Protein AF-A0A416WTT5-F1 (afdb_monomer_lite)

Foldseek 3Di:
DPVVVQQVVLLVQLVVLLVQLVVLQVVLVVCVVVVVNVSSVVSPVSSVVSNVVSVCSNPPCVVVVVVVVVVVVVVVD

Secondary structure (DSSP, 8-state):
--THHHHHHHHHHHHHHHHHHHHHHHHHHHHHHTT-HHHHHHHHHHHHHHHHHHHHHT-TTHHHHHHHHHHHHHH--

Radius of gyration: 16.69 Å; chains: 1; bounding box: 44×26×40 Å

Structure (mmCIF, N/CA/C/O backbone):
data_AF-A0A416WTT5-F1
#
_entry.id   AF-A0A416WTT5-F1
#
loop_
_atom_site.group_PDB
_atom_site.id
_atom_site.type_symbol
_atom_site.label_atom_id
_atom_site.label_alt_id
_atom_site.label_comp_id
_atom_site.label_asym_id
_atom_site.label_entity_id
_atom_site.label_seq_id
_atom_site.pdbx_PDB_ins_code
_atom_site.Cartn_x
_atom_site.Cartn_y
_atom_site.Cartn_z
_atom_site.occupancy
_atom_site.B_iso_or_equiv
_atom_site.auth_seq_id
_atom_site.auth_comp_id
_atom_site.auth_asym_id
_atom_site.auth_atom_id
_atom_site.pdbx_PDB_model_num
ATOM 1 N N . MET A 1 1 ? 24.115 -9.084 -27.822 1.00 40.41 1 MET A N 1
ATOM 2 C CA . MET A 1 1 ? 22.687 -9.459 -27.913 1.00 40.41 1 MET A CA 1
ATOM 3 C C . MET A 1 1 ? 22.117 -9.661 -26.503 1.00 40.41 1 MET A C 1
ATOM 5 O O . MET A 1 1 ? 21.679 -10.753 -26.186 1.00 40.41 1 MET A O 1
ATOM 9 N N . GLU A 1 2 ? 22.136 -8.637 -25.638 1.00 54.44 2 GLU A N 1
ATOM 10 C CA . GLU A 1 2 ? 21.726 -8.788 -24.217 1.00 54.44 2 GLU A CA 1
ATOM 11 C C . GLU A 1 2 ? 20.722 -7.725 -23.730 1.00 54.44 2 GLU A C 1
ATOM 13 O O . GLU A 1 2 ? 20.091 -7.903 -22.694 1.00 54.44 2 GLU A O 1
ATOM 18 N N . GLN A 1 3 ? 20.504 -6.640 -24.483 1.00 51.34 3 GLN A N 1
ATOM 19 C CA . GLN A 1 3 ? 19.605 -5.551 -24.069 1.00 51.34 3 GLN A CA 1
ATOM 20 C C . GLN A 1 3 ? 18.113 -5.915 -24.139 1.00 51.34 3 GLN A C 1
ATOM 22 O O . GLN A 1 3 ? 17.332 -5.381 -23.359 1.00 51.34 3 GLN A O 1
ATOM 27 N N . HIS A 1 4 ? 17.719 -6.863 -24.998 1.00 50.91 4 HIS A N 1
ATOM 28 C CA . HIS A 1 4 ? 16.310 -7.246 -25.160 1.00 50.91 4 HIS A CA 1
ATOM 29 C C . HIS A 1 4 ? 15.702 -7.904 -23.904 1.00 50.91 4 HIS A C 1
ATOM 31 O O . HIS A 1 4 ? 14.510 -7.767 -23.681 1.00 50.91 4 HIS A O 1
A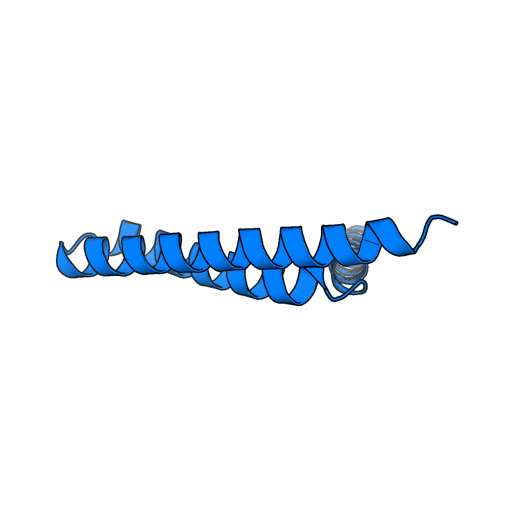TOM 37 N N . ASN A 1 5 ? 16.506 -8.548 -23.045 1.00 61.28 5 ASN A N 1
ATOM 38 C CA . ASN A 1 5 ? 16.011 -9.218 -21.830 1.00 61.28 5 ASN A CA 1
ATOM 39 C C . ASN A 1 5 ? 15.775 -8.266 -20.644 1.00 61.28 5 ASN A C 1
ATOM 41 O O . ASN A 1 5 ? 15.009 -8.579 -19.736 1.00 61.28 5 ASN A O 1
ATOM 45 N N . ASN A 1 6 ? 16.463 -7.122 -20.602 1.00 68.56 6 ASN A N 1
ATOM 46 C CA . ASN A 1 6 ? 16.461 -6.257 -19.419 1.00 68.56 6 ASN A CA 1
ATOM 47 C C . ASN A 1 6 ? 15.197 -5.386 -19.355 1.00 68.56 6 ASN A C 1
ATOM 49 O O . ASN A 1 6 ? 14.597 -5.228 -18.293 1.00 68.56 6 ASN A O 1
ATOM 53 N N . ASP A 1 7 ? 14.748 -4.873 -20.500 1.00 75.75 7 ASP A N 1
ATOM 54 C CA . ASP A 1 7 ? 13.553 -4.028 -20.560 1.00 75.75 7 ASP A CA 1
ATOM 55 C C . ASP A 1 7 ? 12.263 -4.811 -20.293 1.00 75.75 7 ASP A C 1
ATOM 57 O O . ASP A 1 7 ? 11.361 -4.296 -19.628 1.00 75.75 7 ASP A O 1
ATOM 61 N N . ASP A 1 8 ? 12.190 -6.066 -20.737 1.00 78.94 8 ASP A N 1
ATOM 62 C CA . ASP A 1 8 ? 11.057 -6.945 -20.440 1.00 78.94 8 ASP A CA 1
ATOM 63 C C . ASP A 1 8 ? 11.015 -7.297 -18.945 1.00 78.94 8 ASP A C 1
ATOM 65 O O . ASP A 1 8 ? 9.976 -7.141 -18.302 1.00 78.94 8 ASP A O 1
ATOM 69 N N . MET A 1 9 ? 12.167 -7.596 -18.336 1.00 80.56 9 MET A N 1
ATOM 70 C CA . MET A 1 9 ? 12.277 -7.813 -16.889 1.00 80.56 9 MET A CA 1
ATOM 71 C C . MET A 1 9 ? 11.889 -6.564 -16.069 1.00 80.56 9 MET A C 1
ATOM 73 O O . MET A 1 9 ? 11.205 -6.673 -15.047 1.00 80.56 9 MET A O 1
ATOM 77 N N . LYS A 1 10 ? 12.282 -5.355 -16.500 1.00 81.56 10 LYS A N 1
ATOM 78 C CA . LYS A 1 10 ? 11.877 -4.093 -15.847 1.00 81.56 10 LYS A CA 1
ATOM 79 C C . LYS A 1 10 ? 10.362 -3.882 -15.917 1.00 81.56 10 LYS A C 1
ATOM 81 O O . LYS A 1 10 ? 9.763 -3.450 -14.929 1.00 81.56 10 LYS A O 1
ATOM 86 N N . LYS A 1 11 ? 9.733 -4.194 -17.057 1.00 85.25 11 LYS A N 1
ATOM 87 C CA . LYS A 1 11 ? 8.273 -4.111 -17.228 1.00 85.25 11 LYS A CA 1
ATOM 88 C C . LYS A 1 11 ? 7.544 -5.107 -16.336 1.00 85.25 11 LYS A C 1
ATOM 90 O O . LYS A 1 11 ? 6.605 -4.706 -15.651 1.00 85.25 11 LYS A O 1
ATOM 95 N N . GLU A 1 12 ? 7.988 -6.359 -16.292 1.00 87.81 12 GLU A N 1
ATOM 96 C CA . GLU A 1 12 ? 7.416 -7.383 -15.409 1.00 87.81 12 GLU A CA 1
ATOM 97 C C . GLU A 1 12 ? 7.523 -6.975 -13.935 1.00 87.81 12 GLU A C 1
ATOM 99 O O . GLU A 1 12 ? 6.542 -7.033 -13.190 1.00 87.81 12 GLU A O 1
ATOM 104 N N . LEU A 1 13 ? 8.684 -6.461 -13.515 1.00 84.94 13 LEU A N 1
ATOM 105 C CA . LEU A 1 13 ? 8.883 -5.973 -12.152 1.00 84.94 13 LEU A CA 1
ATOM 106 C C . LEU A 1 13 ? 7.967 -4.785 -11.821 1.00 84.94 13 LEU A C 1
ATOM 108 O O . LEU A 1 13 ? 7.409 -4.719 -10.721 1.00 84.94 13 LEU A O 1
ATOM 112 N N . ALA A 1 14 ? 7.805 -3.841 -12.751 1.00 88.12 14 ALA A N 1
ATOM 113 C CA . ALA A 1 14 ? 6.899 -2.709 -12.581 1.00 88.12 14 ALA A CA 1
ATOM 114 C C . ALA A 1 14 ? 5.438 -3.173 -12.461 1.00 88.12 14 ALA A C 1
ATOM 116 O O . ALA A 1 14 ? 4.725 -2.724 -11.561 1.00 88.12 14 ALA A O 1
ATOM 117 N N . GLN A 1 15 ? 5.006 -4.115 -13.305 1.00 90.69 15 GLN A N 1
ATOM 118 C CA . GLN A 1 15 ? 3.666 -4.703 -13.248 1.00 90.69 15 GLN A CA 1
ATOM 119 C C . GLN A 1 15 ? 3.420 -5.418 -11.917 1.00 90.69 15 GLN A C 1
ATOM 121 O O . GLN A 1 15 ? 2.432 -5.126 -11.245 1.00 90.69 15 GLN A O 1
ATOM 126 N N . TYR A 1 16 ? 4.349 -6.270 -11.478 1.00 91.50 16 TYR A N 1
ATOM 127 C CA . TYR A 1 16 ? 4.254 -6.964 -10.193 1.00 91.50 16 TYR A CA 1
ATOM 128 C C . TYR A 1 16 ? 4.124 -5.989 -9.010 1.00 91.50 16 TYR A C 1
ATOM 130 O O . TYR A 1 16 ? 3.270 -6.158 -8.132 1.00 91.50 16 TYR A O 1
ATOM 138 N N . ARG A 1 17 ? 4.936 -4.923 -8.989 1.00 90.31 17 ARG A N 1
ATOM 139 C CA . ARG A 1 17 ? 4.864 -3.884 -7.947 1.00 90.31 17 ARG A CA 1
ATOM 140 C C . ARG A 1 17 ? 3.527 -3.147 -7.966 1.00 90.31 17 ARG A C 1
ATOM 142 O O . ARG A 1 17 ? 2.997 -2.851 -6.896 1.00 90.31 17 ARG A O 1
ATOM 149 N N . MET A 1 18 ? 2.986 -2.876 -9.153 1.00 94.25 18 MET A N 1
ATOM 150 C CA . MET A 1 18 ? 1.698 -2.205 -9.311 1.00 94.25 18 MET A CA 1
ATOM 151 C C . MET A 1 18 ? 0.529 -3.086 -8.859 1.00 94.25 18 MET A C 1
ATOM 153 O O . MET A 1 18 ? -0.354 -2.602 -8.155 1.00 94.25 18 MET A O 1
ATOM 157 N N . GLU A 1 19 ? 0.536 -4.379 -9.188 1.00 96.81 19 GLU A N 1
ATOM 158 C CA . GLU A 1 19 ? -0.467 -5.321 -8.675 1.00 96.81 19 GLU A CA 1
ATOM 159 C C . GLU A 1 19 ? -0.392 -5.435 -7.151 1.00 96.81 19 GLU A C 1
ATOM 161 O O . GLU A 1 19 ? -1.404 -5.293 -6.467 1.00 96.81 19 GLU A O 1
ATOM 166 N N . THR A 1 20 ? 0.817 -5.527 -6.591 1.00 95.12 20 THR A N 1
ATOM 167 C CA . THR A 1 20 ? 0.977 -5.543 -5.130 1.00 95.12 20 THR A CA 1
ATOM 168 C C . THR A 1 20 ? 0.465 -4.250 -4.478 1.00 95.12 20 THR A C 1
ATOM 170 O O . THR A 1 20 ? -0.138 -4.286 -3.407 1.00 95.12 20 THR A O 1
ATOM 173 N N . ALA A 1 21 ? 0.663 -3.091 -5.118 1.00 97.31 21 ALA A N 1
ATOM 174 C CA . ALA A 1 21 ? 0.129 -1.818 -4.635 1.00 97.31 21 ALA A CA 1
ATOM 175 C C . ALA A 1 21 ? -1.411 -1.798 -4.623 1.00 97.31 21 ALA A C 1
ATOM 177 O O . ALA A 1 21 ? -2.017 -1.272 -3.688 1.00 97.31 21 ALA A O 1
ATOM 178 N N . LYS A 1 22 ? -2.056 -2.398 -5.633 1.00 98.12 22 LYS A N 1
ATOM 179 C CA . LYS A 1 22 ? -3.520 -2.548 -5.678 1.00 98.12 22 LYS A CA 1
ATOM 180 C C . LYS A 1 22 ? -4.032 -3.471 -4.571 1.00 98.12 22 LYS A C 1
ATOM 182 O O . LYS A 1 22 ? -5.085 -3.189 -3.997 1.00 98.12 22 LYS A O 1
ATOM 187 N N . ASP A 1 23 ? -3.302 -4.536 -4.251 1.00 98.25 23 ASP A N 1
ATOM 188 C CA . ASP A 1 23 ? -3.638 -5.446 -3.150 1.00 98.25 23 ASP A CA 1
ATOM 189 C C . ASP A 1 23 ? -3.538 -4.758 -1.789 1.00 98.25 23 ASP A C 1
ATOM 191 O O . ASP A 1 23 ? -4.473 -4.838 -0.989 1.00 98.25 23 ASP A O 1
ATOM 195 N N . A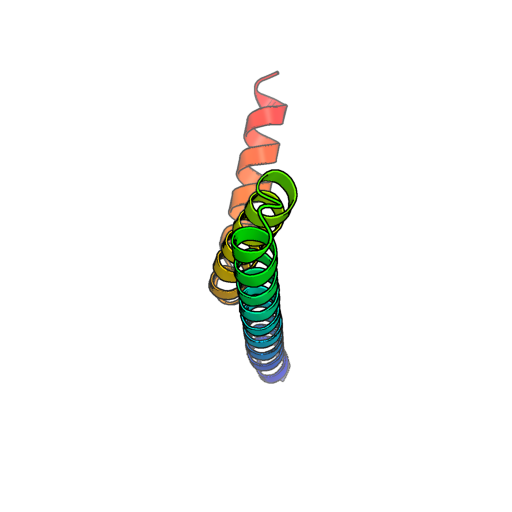SP A 1 24 ? -2.462 -4.004 -1.554 1.00 97.81 24 ASP A N 1
ATOM 196 C CA . ASP A 1 24 ? -2.305 -3.204 -0.338 1.00 97.81 24 ASP A CA 1
ATOM 197 C C . ASP A 1 24 ? -3.414 -2.142 -0.217 1.00 97.81 24 ASP A C 1
ATOM 199 O O . ASP A 1 24 ? -3.964 -1.953 0.868 1.00 97.81 24 ASP A O 1
ATOM 203 N N . LEU A 1 25 ? -3.822 -1.503 -1.322 1.00 98.50 25 LEU A N 1
ATOM 204 C CA . LEU A 1 25 ? -4.941 -0.555 -1.323 1.00 98.50 25 LEU A CA 1
ATOM 205 C C . LEU A 1 25 ? -6.282 -1.236 -1.011 1.00 98.50 25 LEU A C 1
ATOM 207 O O . LEU A 1 25 ? -7.093 -0.683 -0.266 1.00 98.50 25 LEU A O 1
ATOM 211 N N . ARG A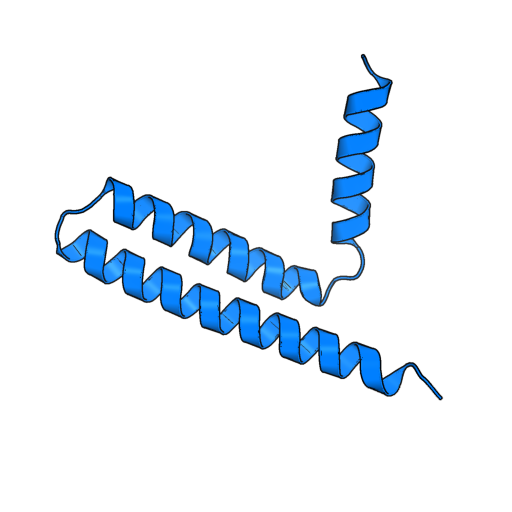 1 26 ? -6.533 -2.431 -1.561 1.00 98.69 26 ARG A N 1
ATOM 212 C CA . ARG A 1 26 ? -7.724 -3.225 -1.216 1.00 98.69 26 ARG A CA 1
ATOM 213 C C . ARG A 1 26 ? -7.738 -3.574 0.269 1.00 98.69 26 ARG A C 1
ATOM 215 O O . ARG A 1 26 ? -8.755 -3.359 0.923 1.00 98.69 26 ARG A O 1
ATOM 222 N N . ALA A 1 27 ? -6.613 -4.037 0.811 1.00 98.44 27 ALA A N 1
ATOM 223 C CA . ALA A 1 27 ? -6.483 -4.331 2.235 1.00 98.44 27 ALA A CA 1
ATOM 224 C C . ALA A 1 27 ? -6.699 -3.080 3.103 1.00 98.44 27 ALA A C 1
ATOM 226 O O . ALA A 1 27 ? -7.402 -3.150 4.107 1.00 98.44 27 ALA A O 1
ATOM 227 N N . ALA A 1 28 ? -6.153 -1.929 2.698 1.00 98.69 28 ALA A N 1
ATOM 228 C CA . ALA A 1 28 ? -6.343 -0.662 3.401 1.00 98.69 28 ALA A CA 1
ATOM 229 C C . ALA A 1 28 ? -7.823 -0.266 3.492 1.00 98.69 28 ALA A C 1
ATOM 231 O O . ALA A 1 28 ? -8.265 0.156 4.556 1.00 98.69 28 ALA A O 1
ATOM 232 N N . LYS A 1 29 ? -8.593 -0.445 2.409 1.00 98.69 29 LYS A N 1
ATOM 233 C CA . LYS A 1 29 ? -10.040 -0.174 2.389 1.00 98.69 29 LYS A CA 1
ATOM 234 C C . LYS A 1 29 ? -10.811 -1.095 3.335 1.00 98.69 29 LYS A C 1
ATOM 236 O O . LYS A 1 29 ? -11.587 -0.605 4.139 1.00 98.69 29 LYS A O 1
ATOM 241 N N . ILE A 1 30 ? -10.527 -2.399 3.310 1.00 98.75 30 ILE A N 1
ATOM 242 C CA . ILE A 1 30 ? -11.165 -3.368 4.219 1.00 98.75 30 ILE A CA 1
ATOM 243 C C . ILE A 1 30 ? -10.881 -3.015 5.686 1.00 98.75 30 ILE A C 1
ATOM 245 O O . ILE A 1 30 ? -11.782 -3.034 6.518 1.00 98.75 30 ILE A O 1
ATOM 249 N N . LEU A 1 31 ? -9.631 -2.671 6.010 1.00 98.62 31 LEU A N 1
ATOM 250 C CA . LEU A 1 31 ? -9.240 -2.277 7.366 1.00 98.62 31 LEU A CA 1
ATOM 251 C C . LEU A 1 31 ? -9.886 -0.954 7.788 1.00 98.62 31 LEU A C 1
ATOM 253 O O . LEU A 1 31 ? -10.255 -0.801 8.949 1.00 98.62 31 LEU A O 1
ATOM 257 N N . LEU A 1 32 ? -10.030 -0.009 6.857 1.00 98.38 32 LEU A N 1
ATOM 258 C CA . LEU A 1 32 ? -10.717 1.253 7.105 1.00 98.38 32 LEU A CA 1
ATOM 259 C C . LEU A 1 32 ? -12.192 1.015 7.447 1.00 98.38 32 LEU A C 1
ATOM 261 O O . LEU A 1 32 ? -12.663 1.536 8.455 1.00 98.38 32 LEU A O 1
ATOM 265 N N . ASP A 1 33 ? -12.881 0.189 6.658 1.00 98.44 33 ASP A N 1
ATOM 266 C CA . ASP A 1 33 ? -14.288 -0.163 6.877 1.00 98.44 33 ASP A CA 1
ATOM 267 C C . ASP A 1 33 ? -14.489 -0.927 8.200 1.00 98.44 33 ASP A C 1
ATOM 269 O O . ASP A 1 33 ? -15.527 -0.797 8.846 1.00 98.44 33 ASP A O 1
ATOM 273 N N . ALA A 1 34 ? -13.476 -1.680 8.643 1.00 98.44 34 ALA A N 1
ATOM 274 C CA . ALA A 1 34 ? -13.456 -2.367 9.934 1.00 98.44 34 ALA A CA 1
ATOM 275 C C . ALA A 1 34 ? -13.098 -1.459 11.133 1.00 98.44 34 ALA A C 1
ATOM 277 O O . ALA A 1 34 ? -13.115 -1.923 12.270 1.00 98.44 34 ALA A O 1
ATOM 278 N N . GLY A 1 35 ? -12.755 -0.184 10.909 1.00 98.19 35 GLY A N 1
ATOM 279 C CA . GLY A 1 35 ? -12.330 0.747 11.963 1.00 98.19 35 GLY A CA 1
ATOM 280 C C . GLY A 1 35 ? -10.886 0.555 12.452 1.00 98.19 35 GLY A C 1
ATOM 281 O O . GLY A 1 35 ? -10.463 1.193 13.415 1.00 98.19 35 GLY A O 1
ATOM 282 N N . GLU A 1 36 ? -10.091 -0.277 11.777 1.00 98.38 36 GLU A N 1
ATOM 283 C CA . GLU A 1 36 ? -8.694 -0.578 12.112 1.00 98.38 36 GLU A CA 1
ATOM 284 C C . GLU A 1 36 ? -7.738 0.497 11.565 1.00 98.38 36 GLU A C 1
ATOM 286 O O . GLU A 1 36 ? -6.841 0.237 10.756 1.00 98.38 36 GLU A O 1
ATOM 291 N N . TYR A 1 37 ? -7.925 1.747 11.996 1.00 97.12 37 TYR A N 1
ATOM 292 C CA . TYR A 1 37 ? -7.321 2.930 11.367 1.00 97.12 37 TYR A CA 1
ATOM 293 C C . TYR A 1 37 ? -5.788 2.896 11.281 1.00 97.12 37 TYR A C 1
ATOM 295 O O . TYR A 1 37 ? -5.212 3.281 10.262 1.00 97.12 37 TYR A O 1
ATOM 303 N N . LYS A 1 38 ? -5.100 2.405 12.322 1.00 98.00 38 LYS A N 1
ATOM 304 C CA . LYS A 1 38 ? -3.630 2.296 12.318 1.00 98.00 38 LYS A CA 1
ATOM 305 C C . LYS A 1 38 ? -3.147 1.298 11.262 1.00 98.00 38 LYS A C 1
ATOM 307 O O . L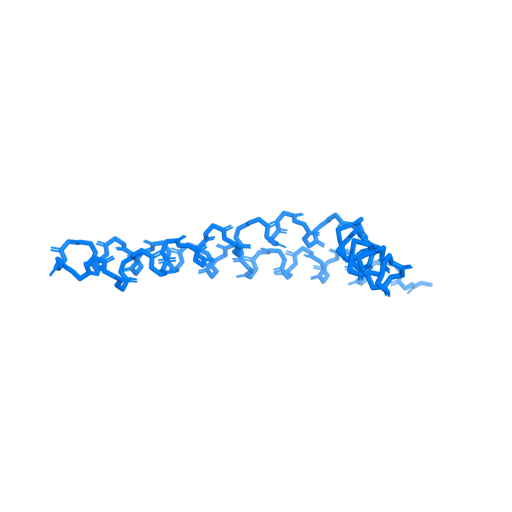YS A 1 38 ? -2.190 1.574 10.539 1.00 98.00 38 LYS A O 1
ATOM 312 N N . ALA A 1 39 ? -3.809 0.146 11.163 1.00 97.44 39 ALA A N 1
ATOM 313 C CA . ALA A 1 39 ? -3.468 -0.878 10.185 1.00 97.44 39 ALA A CA 1
ATOM 314 C C . ALA A 1 39 ? -3.824 -0.426 8.760 1.00 97.44 39 ALA A C 1
ATOM 316 O O . ALA A 1 39 ? -3.019 -0.611 7.843 1.00 97.44 39 ALA A O 1
ATOM 317 N N . ALA A 1 40 ? -4.978 0.226 8.589 1.00 98.50 40 ALA A N 1
ATOM 318 C CA . ALA A 1 40 ? -5.411 0.812 7.325 1.00 98.50 40 ALA A CA 1
ATOM 319 C C . ALA A 1 40 ? -4.396 1.839 6.802 1.00 98.50 40 ALA A C 1
ATOM 321 O O . ALA A 1 40 ? -3.967 1.747 5.652 1.00 98.50 40 ALA A O 1
ATOM 322 N N . ASN A 1 41 ? -3.941 2.759 7.661 1.00 98.31 41 ASN A N 1
ATOM 323 C CA . ASN A 1 41 ? -2.946 3.766 7.295 1.00 98.31 41 ASN A CA 1
ATOM 324 C C . ASN A 1 41 ? -1.613 3.133 6.868 1.00 98.31 41 ASN A C 1
ATOM 326 O O . ASN A 1 41 ? -1.048 3.506 5.842 1.00 98.31 41 ASN A O 1
ATOM 330 N N . ASN A 1 42 ? -1.140 2.118 7.600 1.00 97.88 42 ASN A N 1
ATOM 331 C CA . ASN A 1 42 ? 0.074 1.395 7.219 1.00 97.88 42 ASN A CA 1
ATOM 332 C C . ASN A 1 42 ? -0.059 0.763 5.826 1.00 97.88 42 ASN A C 1
ATOM 334 O O . ASN A 1 42 ? 0.850 0.876 5.006 1.00 97.88 42 ASN A O 1
ATOM 338 N N . ARG A 1 43 ? -1.198 0.126 5.527 1.00 98.00 43 ARG A N 1
ATOM 339 C CA . ARG A 1 43 ? -1.437 -0.466 4.203 1.00 98.00 43 ARG A CA 1
ATOM 340 C C . ARG A 1 43 ? -1.551 0.583 3.102 1.00 98.00 43 ARG A C 1
ATOM 342 O O . ARG A 1 43 ? -0.967 0.394 2.039 1.00 98.00 43 ARG A O 1
ATOM 349 N N . ALA A 1 44 ? -2.205 1.710 3.368 1.00 98.00 44 ALA A N 1
ATOM 350 C CA . ALA A 1 44 ? -2.281 2.821 2.425 1.00 98.00 44 ALA A CA 1
ATOM 351 C C . ALA A 1 44 ? -0.892 3.414 2.116 1.00 98.00 44 ALA A C 1
ATOM 353 O O . ALA A 1 44 ? -0.568 3.634 0.948 1.00 98.00 44 ALA A O 1
ATOM 354 N N . TYR A 1 45 ? -0.043 3.597 3.134 1.00 97.38 45 TYR A N 1
ATOM 355 C CA . TYR A 1 45 ? 1.341 4.050 2.961 1.00 97.38 45 TYR A CA 1
ATOM 356 C C . TYR A 1 45 ? 2.130 3.121 2.027 1.00 97.38 45 TYR A C 1
ATOM 358 O O . TYR A 1 45 ? 2.734 3.582 1.055 1.00 97.38 45 TYR A O 1
ATOM 366 N N . TYR A 1 46 ? 2.090 1.807 2.274 1.00 95.50 46 TYR A N 1
ATOM 367 C CA . TYR A 1 46 ? 2.824 0.849 1.444 1.00 95.50 46 TYR A CA 1
ATOM 368 C C . TYR A 1 46 ? 2.257 0.726 0.028 1.00 95.50 46 TYR A C 1
ATOM 370 O O . TYR A 1 46 ? 3.042 0.582 -0.910 1.00 95.50 46 TYR A O 1
ATOM 378 N N . ALA A 1 47 ? 0.940 0.862 -0.159 1.00 97.25 47 ALA A N 1
ATOM 379 C CA . ALA A 1 47 ? 0.340 0.922 -1.489 1.00 97.25 47 ALA A CA 1
ATOM 380 C C . ALA A 1 47 ? 0.936 2.074 -2.318 1.00 97.25 47 ALA A C 1
ATOM 382 O O . ALA A 1 47 ? 1.395 1.863 -3.442 1.00 97.25 47 ALA A O 1
ATOM 383 N N . ILE A 1 48 ? 1.011 3.278 -1.739 1.00 95.25 48 ILE A N 1
ATOM 384 C CA . ILE A 1 48 ? 1.583 4.460 -2.401 1.00 95.25 48 ILE A CA 1
ATOM 385 C C . ILE A 1 48 ? 3.078 4.258 -2.673 1.00 95.25 48 ILE A C 1
ATOM 387 O O . ILE A 1 48 ? 3.532 4.449 -3.801 1.00 95.25 48 ILE A O 1
ATOM 391 N N . PHE A 1 49 ? 3.844 3.816 -1.672 1.00 89.25 49 PHE A N 1
ATOM 392 C CA . PHE A 1 49 ? 5.281 3.567 -1.812 1.00 89.25 49 PHE A CA 1
ATOM 393 C C . PHE A 1 49 ? 5.593 2.561 -2.932 1.00 89.25 49 PHE A C 1
ATOM 395 O O . PHE A 1 49 ? 6.486 2.785 -3.751 1.00 89.25 49 PHE A O 1
ATOM 402 N N . ARG A 1 50 ? 4.840 1.458 -3.012 1.00 90.81 50 ARG A N 1
ATOM 403 C CA . ARG A 1 50 ? 5.008 0.446 -4.066 1.00 90.81 50 ARG A CA 1
ATOM 404 C C . ARG A 1 50 ? 4.619 0.976 -5.443 1.00 90.81 50 ARG A C 1
ATOM 406 O O . ARG A 1 50 ? 5.345 0.702 -6.395 1.00 90.81 50 ARG A O 1
ATOM 413 N N . ALA A 1 51 ? 3.539 1.751 -5.552 1.00 93.44 51 ALA A N 1
ATOM 414 C CA . ALA A 1 51 ? 3.128 2.365 -6.814 1.00 93.44 51 ALA A CA 1
ATOM 415 C C . ALA A 1 51 ? 4.194 3.341 -7.339 1.00 93.44 51 ALA A C 1
ATOM 417 O O . ALA A 1 51 ? 4.579 3.275 -8.506 1.00 93.44 51 ALA A O 1
ATOM 418 N N . ILE A 1 52 ? 4.754 4.177 -6.459 1.00 90.88 52 ILE A N 1
ATOM 419 C CA . ILE A 1 52 ? 5.880 5.059 -6.790 1.00 90.88 52 ILE A CA 1
ATOM 420 C C . ILE A 1 52 ? 7.074 4.220 -7.263 1.00 90.88 52 ILE A C 1
ATOM 422 O O . ILE A 1 52 ? 7.632 4.491 -8.325 1.00 90.88 52 ILE A O 1
ATOM 426 N N . ASN A 1 53 ? 7.435 3.156 -6.544 1.00 84.56 53 ASN A N 1
ATOM 427 C CA . ASN A 1 53 ? 8.533 2.268 -6.936 1.00 84.56 53 ASN A CA 1
ATOM 428 C C . ASN A 1 53 ? 8.278 1.481 -8.229 1.00 84.56 53 ASN A C 1
ATOM 430 O O . ASN A 1 53 ? 9.241 1.050 -8.861 1.00 84.56 53 ASN A O 1
ATOM 434 N N . ALA A 1 54 ? 7.025 1.248 -8.621 1.00 87.75 54 ALA A N 1
ATOM 435 C CA . ALA A 1 54 ? 6.681 0.622 -9.896 1.00 87.75 54 ALA A CA 1
ATOM 436 C C . ALA A 1 54 ? 7.001 1.561 -11.065 1.00 87.75 54 ALA A C 1
ATOM 438 O O . ALA A 1 54 ? 7.674 1.159 -12.010 1.00 87.75 54 ALA A O 1
ATOM 439 N N . VAL A 1 55 ? 6.612 2.835 -10.949 1.00 85.31 55 VAL A N 1
ATOM 440 C CA . VAL A 1 55 ? 6.960 3.879 -11.925 1.00 85.31 55 VAL A CA 1
ATOM 441 C C . VAL A 1 55 ? 8.478 4.054 -11.984 1.00 85.31 55 VAL A C 1
ATOM 443 O O . VAL A 1 55 ? 9.068 4.040 -13.060 1.00 85.31 55 VAL A O 1
ATOM 446 N N . HIS A 1 56 ? 9.143 4.105 -10.829 1.00 78.06 56 HIS A N 1
ATOM 447 C CA . HIS A 1 56 ? 10.596 4.265 -10.778 1.00 78.06 56 HIS A CA 1
ATOM 448 C C . HIS A 1 56 ? 11.378 3.009 -11.194 1.00 78.06 56 HIS A C 1
ATOM 450 O O . HIS A 1 56 ? 12.519 3.146 -11.610 1.00 78.06 56 HIS A O 1
ATOM 456 N N . ALA A 1 57 ? 10.799 1.801 -11.170 1.00 66.56 57 ALA A N 1
ATOM 457 C CA . ALA A 1 57 ? 11.444 0.604 -11.733 1.00 66.56 57 ALA A CA 1
ATOM 458 C C . ALA A 1 57 ? 11.701 0.739 -13.243 1.00 66.56 57 ALA A C 1
ATOM 460 O O . ALA A 1 57 ? 12.641 0.147 -13.768 1.00 66.56 57 ALA A O 1
ATOM 461 N N . THR A 1 58 ? 10.893 1.554 -13.927 1.00 62.09 58 THR A N 1
ATOM 462 C CA . THR A 1 58 ? 11.110 1.915 -15.335 1.00 62.09 58 THR A CA 1
ATOM 463 C C . THR A 1 58 ? 12.044 3.114 -15.521 1.00 62.09 58 THR A C 1
ATOM 465 O O . THR A 1 58 ? 12.523 3.345 -16.627 1.00 62.09 58 THR A O 1
ATOM 468 N N . ALA A 1 59 ? 12.358 3.853 -14.451 1.00 57.28 59 ALA A N 1
ATOM 469 C CA . ALA A 1 59 ? 13.257 4.997 -14.478 1.00 57.28 59 ALA A CA 1
ATOM 470 C C . ALA A 1 59 ? 14.625 4.597 -13.901 1.00 57.28 59 ALA A C 1
ATOM 472 O O . ALA A 1 59 ? 14.821 4.584 -12.688 1.00 57.28 59 ALA A O 1
ATOM 473 N N . GLU A 1 60 ? 15.612 4.338 -14.764 1.00 55.97 60 GLU A N 1
ATOM 474 C CA . GLU A 1 60 ? 17.006 3.994 -14.396 1.00 55.97 60 GLU A CA 1
ATOM 475 C C . GLU A 1 60 ? 17.693 4.974 -13.416 1.00 55.97 60 GLU A C 1
ATOM 477 O O . GLU A 1 60 ? 18.780 4.706 -12.904 1.00 55.97 60 GLU A O 1
ATOM 482 N N . CYS A 1 61 ? 17.076 6.124 -13.145 1.00 50.88 61 CYS A N 1
ATOM 483 C CA . CYS A 1 61 ? 17.670 7.264 -12.465 1.00 50.88 61 CYS A CA 1
ATOM 484 C C . CYS A 1 61 ? 17.494 7.261 -10.930 1.00 50.88 61 CYS A C 1
ATOM 486 O O . CYS A 1 61 ? 18.323 7.834 -10.225 1.00 50.88 61 CYS A O 1
ATOM 488 N N . PHE A 1 62 ? 16.471 6.606 -10.362 1.00 52.50 62 PHE A N 1
ATOM 489 C CA . PHE A 1 62 ? 16.152 6.830 -8.938 1.00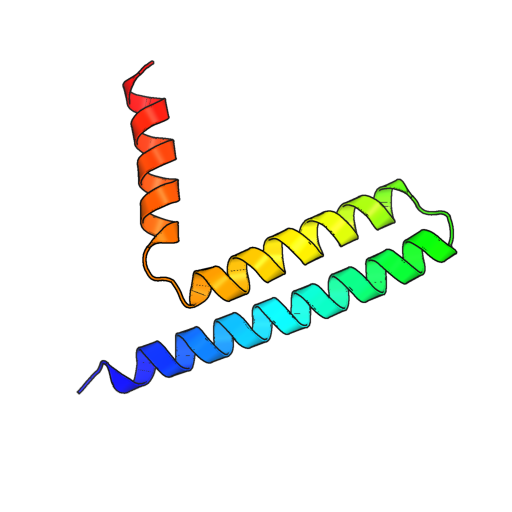 52.50 62 PHE A CA 1
ATOM 490 C C . PHE A 1 62 ? 17.041 6.065 -7.953 1.00 52.50 62 PHE A C 1
ATOM 492 O O . PHE A 1 62 ? 17.395 6.608 -6.910 1.00 52.50 62 PHE A O 1
ATOM 499 N N . GLY A 1 63 ? 17.470 4.843 -8.294 1.00 55.50 63 GLY A N 1
ATOM 500 C CA . GLY A 1 63 ? 18.424 4.091 -7.464 1.00 55.50 63 GLY A CA 1
ATOM 501 C C . GLY A 1 63 ? 19.722 4.873 -7.234 1.00 55.50 63 GLY A C 1
ATOM 502 O O . GLY A 1 63 ? 20.206 4.954 -6.110 1.00 55.50 63 GLY A O 1
ATOM 503 N N . LYS A 1 64 ? 20.200 5.563 -8.278 1.00 57.72 64 LYS A N 1
ATOM 504 C CA . LYS A 1 64 ? 21.378 6.439 -8.216 1.00 57.72 64 LYS A CA 1
ATOM 505 C C . LYS A 1 64 ? 21.125 7.722 -7.424 1.00 57.72 64 LYS A C 1
ATOM 507 O O . LYS A 1 64 ? 22.035 8.221 -6.776 1.00 57.72 64 LYS A O 1
ATOM 512 N N . LEU A 1 65 ? 19.906 8.264 -7.463 1.00 57.16 65 LEU A N 1
ATOM 513 C CA . LEU A 1 65 ? 19.536 9.478 -6.726 1.00 57.16 65 LEU A CA 1
ATOM 514 C C . LEU A 1 65 ? 19.449 9.239 -5.218 1.00 57.16 65 LEU A C 1
ATOM 516 O O . LEU A 1 65 ? 19.920 10.073 -4.452 1.00 57.16 65 LEU A O 1
ATOM 520 N N . VAL A 1 66 ? 18.898 8.100 -4.795 1.00 62.19 66 VAL A N 1
ATOM 521 C CA . VAL A 1 66 ? 18.851 7.720 -3.375 1.00 62.19 66 VAL A CA 1
ATOM 522 C C . VAL A 1 66 ? 20.256 7.422 -2.851 1.00 62.19 66 VAL A C 1
ATOM 524 O O . VAL A 1 66 ? 20.614 7.892 -1.777 1.00 62.19 66 VAL A O 1
ATOM 527 N N . GLU A 1 67 ? 21.077 6.704 -3.620 1.00 59.81 67 GLU A N 1
ATOM 528 C CA . GLU A 1 67 ? 22.473 6.431 -3.260 1.00 59.81 67 GLU A CA 1
ATOM 529 C C . GLU A 1 67 ? 23.297 7.724 -3.167 1.00 59.81 67 GLU A C 1
ATOM 531 O O . GLU A 1 67 ? 24.025 7.922 -2.195 1.00 59.81 67 GLU A O 1
ATOM 536 N N . LYS A 1 68 ? 23.094 8.657 -4.107 1.00 64.62 68 LYS A N 1
ATOM 537 C CA . LYS A 1 68 ? 23.683 9.999 -4.070 1.00 64.62 68 LYS A CA 1
ATOM 538 C C . LYS A 1 68 ? 23.256 10.781 -2.824 1.00 64.62 68 LYS A C 1
ATOM 540 O O . LYS A 1 68 ? 24.122 11.300 -2.133 1.00 64.62 68 LYS A O 1
ATOM 545 N N . TYR A 1 69 ? 21.961 10.820 -2.506 1.00 67.44 69 TYR A N 1
ATOM 546 C CA . TYR A 1 69 ? 21.458 11.534 -1.326 1.00 67.44 69 TYR A CA 1
ATOM 547 C C . TYR A 1 69 ? 21.992 10.944 -0.015 1.00 67.44 69 TYR A C 1
ATOM 549 O O . TYR A 1 69 ? 22.350 11.687 0.894 1.00 67.44 69 TYR A O 1
ATOM 557 N N . ILE A 1 70 ? 22.078 9.614 0.091 1.00 67.56 70 ILE A N 1
ATOM 558 C CA . ILE A 1 70 ? 22.624 8.935 1.276 1.00 67.56 70 ILE A CA 1
ATOM 559 C C . ILE A 1 70 ? 24.134 9.189 1.416 1.00 67.56 70 ILE A C 1
ATOM 561 O O . ILE A 1 70 ? 24.626 9.339 2.536 1.00 67.56 70 ILE A O 1
ATOM 565 N N . LEU A 1 71 ? 24.875 9.238 0.304 1.00 65.56 71 LEU A N 1
ATOM 566 C CA . LEU A 1 71 ? 26.307 9.546 0.296 1.00 65.56 71 LEU A CA 1
ATOM 567 C C . LEU A 1 71 ? 26.592 11.019 0.609 1.00 65.56 71 LEU A C 1
ATOM 569 O O . LEU A 1 71 ? 27.515 11.291 1.370 1.00 65.56 71 LEU A O 1
ATOM 573 N N . GLU A 1 72 ? 25.811 11.960 0.075 1.00 68.06 72 GLU A N 1
ATOM 574 C CA . GLU A 1 72 ? 25.924 13.388 0.411 1.00 68.06 72 GLU A CA 1
ATOM 575 C C . GLU A 1 72 ? 25.693 13.606 1.914 1.00 68.06 72 GLU A C 1
ATOM 577 O O . GLU A 1 72 ? 26.538 14.199 2.579 1.00 68.06 72 GLU A O 1
ATOM 582 N N . TYR A 1 73 ? 24.656 12.993 2.494 1.00 60.03 73 TYR A N 1
ATOM 583 C CA . TYR A 1 73 ? 24.367 13.120 3.929 1.00 60.03 73 TYR A CA 1
ATOM 584 C C . TYR A 1 73 ? 25.457 12.539 4.847 1.00 60.03 73 TYR A C 1
ATOM 586 O O . TYR A 1 73 ? 25.620 12.991 5.977 1.00 60.03 73 TYR A O 1
ATOM 594 N N . LYS A 1 74 ? 26.195 11.518 4.390 1.00 58.09 74 LYS A N 1
ATOM 595 C CA . LYS A 1 74 ? 27.286 10.897 5.163 1.00 58.09 74 LYS A CA 1
ATOM 596 C C . LYS A 1 74 ? 28.613 11.650 5.084 1.00 58.09 74 LYS A C 1
ATOM 598 O O . LYS A 1 74 ? 29.460 11.410 5.934 1.00 58.09 74 LYS A O 1
ATOM 603 N N . ASN A 1 75 ? 28.807 12.503 4.080 1.00 55.75 75 ASN A N 1
ATOM 604 C CA . ASN A 1 75 ? 30.049 13.259 3.892 1.00 55.75 75 ASN A CA 1
ATOM 605 C C . ASN A 1 75 ? 30.004 14.662 4.525 1.00 55.75 75 ASN A C 1
ATOM 607 O O . ASN A 1 75 ? 31.027 15.339 4.570 1.00 55.75 75 ASN A O 1
ATOM 611 N N . GLU A 1 76 ? 28.839 15.095 5.012 1.00 56.19 76 GLU A N 1
ATOM 612 C CA . GLU A 1 76 ? 28.645 16.369 5.723 1.00 56.19 76 GLU A CA 1
ATOM 613 C C . GLU A 1 76 ? 28.664 16.226 7.264 1.00 56.19 76 GLU A C 1
ATOM 615 O O . GLU A 1 76 ? 28.418 17.202 7.971 1.00 56.19 76 GLU A O 1
ATOM 620 N N . SER A 1 77 ? 28.954 15.028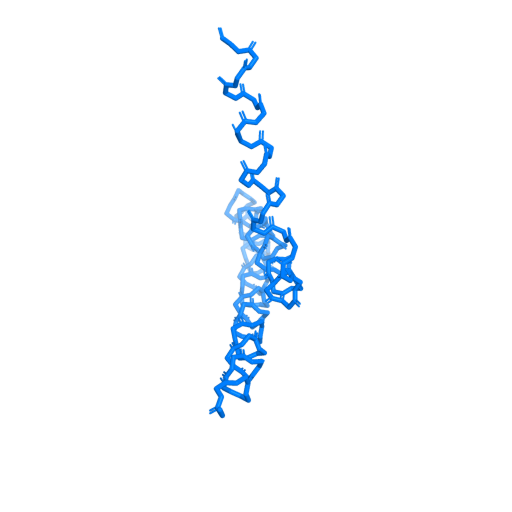 7.796 1.00 48.50 77 SER A N 1
ATOM 621 C CA . SER A 1 77 ? 29.151 14.742 9.236 1.00 48.50 77 SER A CA 1
ATOM 622 C C . SER A 1 77 ? 30.606 14.405 9.542 1.00 48.50 77 SER A C 1
ATOM 624 O O . SER A 1 77 ? 31.077 14.807 10.628 1.00 48.50 77 SER A O 1
#

pLDDT: mean 81.04, std 17.9, range [40.41, 98.75]

Sequence (77 aa):
MEQHNNDDMKKELAQYRMETAKDDLRAAKILLDAGEYKAANNRAYYAIFRAINAVHATAECFGKLVEKYILEYKNES